Protein AF-A0A5S3R3I6-F1 (afdb_monomer_lite)

Secondary structure (DSSP, 8-state):
--HHHH--SHHHHHHHHHHHT--HHHHHHHHTTSSPPPHHHHHHHHHHTTTSS-HHHHHHHHHHHHHHHTEEEE--SSS-TTSPPSEEEETTS-HHHHHHHHHHHHHHTT----------

Foldseek 3Di:
DQPLVVDPDLVVLVVLCVQLVHDSVVSVCQSQLVDQDDQVSQVSVCVVSVNPRHSVNSVVSVVVVVQVVQKDFAADPPDDPPDDGLDMDGVPDDPVNVVVRVCSVCVVVVNPDDPPPPPD

Sequence (120 aa):
MKLLNWIVDEKHYEMLSIKLGKSVHTVRSYAYGHRRVPENVGLEITNITSGAVTQVDLDDAYIEFQNRSTQFSLCYKRGLRLFQPVCSVSTSASVSEKKAFIECIAQELGVAEGCNHPTG

pLDDT: mean 85.02, std 16.16, range [35.5, 97.69]

Structure (mmCIF, N/CA/C/O backbone):
data_AF-A0A5S3R3I6-F1
#
_entry.id   AF-A0A5S3R3I6-F1
#
loop_
_atom_site.group_PDB
_atom_site.id
_atom_site.type_symbol
_atom_site.label_atom_id
_atom_site.label_alt_id
_atom_site.label_comp_id
_atom_site.label_asym_id
_atom_site.label_entity_id
_atom_site.label_seq_id
_atom_site.pdbx_PDB_ins_code
_atom_site.Cartn_x
_atom_site.Cartn_y
_atom_site.Cartn_z
_atom_site.occupancy
_atom_site.B_iso_or_equiv
_atom_site.auth_seq_id
_atom_site.auth_comp_id
_atom_site.auth_asym_id
_atom_site.auth_atom_id
_atom_site.pdbx_PDB_model_num
ATOM 1 N N . MET A 1 1 ? -11.767 6.923 2.622 1.00 87.69 1 MET A N 1
ATOM 2 C CA . MET A 1 1 ? -10.522 7.738 2.605 1.00 87.69 1 MET A CA 1
ATOM 3 C C . MET A 1 1 ? -9.343 6.841 2.985 1.00 87.69 1 MET A C 1
ATOM 5 O O . MET A 1 1 ? -9.503 5.994 3.849 1.00 87.69 1 MET A O 1
ATOM 9 N N . LYS A 1 2 ? -8.145 7.013 2.398 1.00 92.00 2 LYS A N 1
ATOM 10 C CA . LYS A 1 2 ? -6.968 6.194 2.769 1.00 92.00 2 LYS A CA 1
ATOM 11 C C . LYS A 1 2 ? -6.483 6.500 4.189 1.00 92.00 2 LYS A C 1
ATOM 13 O O . LYS A 1 2 ? -6.344 7.673 4.532 1.00 92.00 2 LYS A O 1
ATOM 18 N N . LEU A 1 3 ? -6.104 5.469 4.953 1.00 93.75 3 LEU A N 1
ATOM 19 C CA . LEU A 1 3 ? -5.524 5.628 6.297 1.00 93.75 3 LEU A CA 1
ATOM 20 C C . LEU A 1 3 ? -4.307 6.563 6.302 1.00 93.75 3 LEU A C 1
ATOM 22 O O . LEU A 1 3 ? -4.190 7.414 7.176 1.00 93.75 3 LEU A O 1
ATOM 26 N N . LEU A 1 4 ? -3.447 6.463 5.284 1.00 92.81 4 LEU A N 1
ATOM 27 C CA . LEU A 1 4 ? -2.290 7.346 5.126 1.00 92.81 4 LEU A CA 1
ATOM 28 C C . LEU A 1 4 ? -2.665 8.835 5.061 1.00 92.81 4 LEU A C 1
ATOM 30 O O . LEU A 1 4 ? -1.900 9.661 5.535 1.00 92.81 4 LEU A O 1
ATOM 34 N N . ASN A 1 5 ? -3.829 9.177 4.499 1.00 93.19 5 ASN A N 1
ATOM 35 C CA . ASN A 1 5 ? -4.281 10.567 4.390 1.00 93.19 5 ASN A CA 1
ATOM 36 C C . ASN A 1 5 ? -4.890 11.083 5.698 1.00 93.19 5 ASN A C 1
ATOM 38 O O . ASN A 1 5 ? -4.921 12.288 5.924 1.00 93.19 5 ASN A O 1
ATOM 42 N N . TRP A 1 6 ? -5.410 10.182 6.531 1.00 95.44 6 TRP A N 1
ATOM 43 C CA . TRP A 1 6 ? -5.911 10.519 7.861 1.00 95.44 6 TRP A CA 1
ATOM 44 C C . TRP A 1 6 ? -4.761 10.744 8.854 1.00 95.44 6 TRP A C 1
ATOM 46 O O . TRP A 1 6 ? -4.870 11.551 9.772 1.00 95.44 6 TRP A O 1
ATOM 56 N N . ILE A 1 7 ? -3.635 10.056 8.652 1.00 91.50 7 ILE A N 1
ATOM 57 C CA . ILE A 1 7 ? -2.434 10.202 9.473 1.00 91.50 7 ILE A CA 1
ATOM 58 C C . ILE A 1 7 ? -1.671 11.471 9.074 1.00 91.50 7 ILE A C 1
ATOM 60 O O . ILE A 1 7 ? -1.067 11.539 8.008 1.00 91.50 7 ILE A O 1
ATOM 64 N N . VAL A 1 8 ? -1.674 12.470 9.959 1.00 89.56 8 VAL A N 1
ATOM 65 C CA . VAL A 1 8 ? -1.066 13.788 9.694 1.00 89.56 8 VAL A CA 1
ATOM 66 C C . VAL A 1 8 ? 0.403 13.856 10.128 1.00 89.56 8 VAL A C 1
ATOM 68 O O . VAL A 1 8 ? 1.199 14.572 9.524 1.00 89.56 8 VAL A O 1
ATOM 71 N N . ASP A 1 9 ? 0.779 13.114 11.170 1.00 88.44 9 ASP A N 1
ATOM 72 C CA . ASP A 1 9 ? 2.118 13.144 11.758 1.00 88.44 9 ASP A CA 1
ATOM 73 C C . ASP A 1 9 ? 2.506 11.804 12.408 1.00 88.44 9 ASP A C 1
ATOM 75 O O . ASP A 1 9 ? 1.729 10.847 12.450 1.00 88.44 9 ASP A O 1
ATOM 79 N N . GLU A 1 10 ? 3.729 11.738 12.938 1.00 84.44 10 GLU A N 1
ATOM 80 C CA . GLU A 1 10 ? 4.246 10.527 13.580 1.00 84.44 10 GLU A CA 1
ATOM 81 C C . GLU A 1 10 ? 3.479 10.141 14.855 1.00 84.44 10 GLU A C 1
ATOM 83 O O . GLU A 1 10 ? 3.330 8.957 15.161 1.00 84.44 10 GLU A O 1
ATOM 88 N N . LYS A 1 11 ? 2.908 11.121 15.563 1.00 91.56 11 LYS A N 1
ATOM 89 C CA . LYS A 1 11 ? 2.163 10.882 16.806 1.00 91.56 11 LYS A CA 1
ATOM 90 C C . LYS A 1 11 ? 0.887 10.081 16.558 1.00 91.56 11 LYS A C 1
ATOM 92 O O . LYS A 1 11 ? 0.488 9.288 17.410 1.00 91.56 11 LYS A O 1
ATOM 97 N N . HIS A 1 12 ? 0.265 10.225 15.388 1.00 91.88 12 HIS A N 1
ATOM 98 C CA . HIS A 1 12 ? -0.872 9.385 15.002 1.00 91.88 12 HIS A CA 1
ATOM 99 C C . HIS A 1 12 ? -0.481 7.910 14.849 1.00 91.88 12 HIS A C 1
ATOM 101 O O . HIS A 1 12 ? -1.255 7.039 15.250 1.00 91.88 12 HIS A O 1
ATOM 107 N N . TYR A 1 13 ? 0.712 7.612 14.319 1.00 91.50 13 TYR A N 1
ATOM 108 C CA . TYR A 1 13 ? 1.195 6.230 14.231 1.00 91.50 13 TYR A CA 1
ATOM 109 C C . TYR A 1 13 ? 1.430 5.628 15.616 1.00 91.50 13 TYR A C 1
ATOM 111 O O . TYR A 1 13 ? 1.031 4.488 15.859 1.00 91.50 13 TYR A O 1
ATOM 119 N N . GLU A 1 14 ? 2.033 6.387 16.531 1.00 94.69 14 GLU A N 1
ATOM 120 C CA . GLU A 1 14 ? 2.238 5.961 17.919 1.00 94.69 14 GLU A CA 1
ATOM 121 C C . GLU A 1 14 ? 0.902 5.717 18.632 1.00 94.69 14 GLU A C 1
ATOM 123 O O . GLU A 1 14 ? 0.697 4.646 19.207 1.00 94.69 14 GLU A O 1
ATOM 128 N N . MET A 1 15 ? -0.048 6.649 18.517 1.00 96.06 15 MET A N 1
ATOM 129 C CA . MET A 1 15 ? -1.389 6.525 19.096 1.00 96.06 15 MET A CA 1
ATOM 130 C C . MET A 1 15 ? -2.119 5.279 18.579 1.00 96.06 15 MET A C 1
ATOM 132 O O . MET A 1 15 ? -2.610 4.479 19.381 1.00 96.06 15 MET A O 1
ATOM 136 N N . LEU A 1 16 ? -2.137 5.067 17.259 1.00 95.81 16 LEU A N 1
ATOM 137 C CA . LEU A 1 16 ? -2.736 3.876 16.654 1.00 95.81 16 LEU A CA 1
ATOM 138 C C . LEU A 1 16 ? -2.023 2.600 17.109 1.00 95.81 16 LEU A C 1
ATOM 140 O O . LEU A 1 16 ? -2.679 1.600 17.379 1.00 95.81 16 LEU A O 1
ATOM 144 N N . SER A 1 17 ? -0.694 2.619 17.236 1.00 95.81 17 SER A N 1
ATOM 145 C CA . SER A 1 17 ? 0.073 1.451 17.685 1.00 95.81 17 SER A CA 1
ATOM 146 C C . SER A 1 17 ? -0.350 0.997 19.085 1.00 95.81 17 SER A C 1
ATOM 148 O O . SER A 1 17 ? -0.617 -0.189 19.298 1.00 95.81 17 SER A O 1
ATOM 150 N N . ILE A 1 18 ? -0.530 1.956 20.000 1.00 96.56 18 ILE A N 1
ATOM 151 C CA . ILE A 1 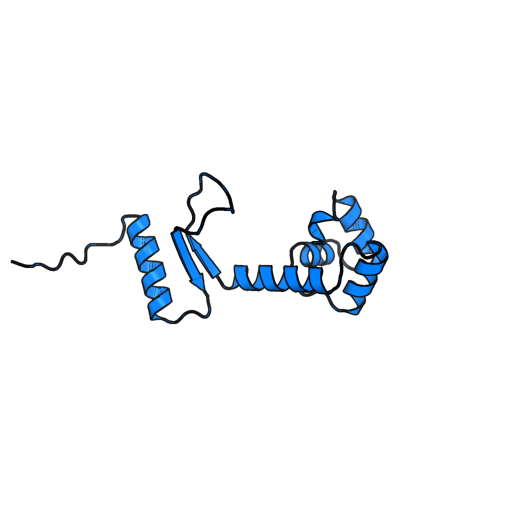18 ? -0.976 1.718 21.374 1.00 96.56 18 ILE A CA 1
ATOM 152 C C . ILE A 1 18 ? -2.420 1.215 21.374 1.00 96.56 18 ILE A C 1
ATOM 154 O O . ILE A 1 18 ? -2.708 0.184 21.978 1.00 96.56 18 ILE A O 1
ATOM 158 N N . LYS A 1 19 ? -3.323 1.906 20.668 1.00 95.81 19 LYS A N 1
ATOM 159 C CA . LYS A 1 19 ? -4.754 1.562 20.630 1.00 95.81 19 LYS A CA 1
ATOM 160 C C . LYS A 1 19 ? -5.022 0.189 20.014 1.00 95.81 19 LYS A C 1
ATOM 162 O O . LYS A 1 19 ? -5.898 -0.521 20.487 1.00 95.81 19 LYS A O 1
ATOM 167 N N . LEU A 1 20 ? -4.256 -0.195 18.995 1.00 95.69 20 LEU A N 1
ATOM 168 C CA . LEU A 1 20 ? -4.427 -1.463 18.282 1.00 95.69 20 LEU A CA 1
ATOM 169 C C . LEU A 1 20 ? -3.611 -2.617 18.891 1.00 95.69 20 LEU A C 1
ATOM 171 O O . LEU A 1 20 ? -3.720 -3.754 18.423 1.00 95.69 20 LEU A O 1
ATOM 175 N N . GLY A 1 21 ? -2.744 -2.342 19.875 1.00 95.75 21 GLY A N 1
ATOM 176 C CA . GLY A 1 21 ? -1.812 -3.331 20.423 1.00 95.75 21 GLY A CA 1
ATOM 177 C C . GLY A 1 21 ? -0.857 -3.892 19.361 1.00 95.75 21 GLY A C 1
ATOM 178 O O . GLY A 1 21 ? -0.593 -5.097 19.322 1.00 95.75 21 GLY A O 1
ATOM 179 N N . LYS A 1 22 ? -0.388 -3.042 18.440 1.00 95.06 22 LYS A N 1
ATOM 180 C CA . LYS A 1 22 ? 0.522 -3.404 17.338 1.00 95.06 22 LYS A CA 1
ATOM 181 C C . LYS A 1 22 ? 1.785 -2.559 17.397 1.00 95.06 22 LYS A C 1
ATOM 183 O O . LYS A 1 22 ? 1.794 -1.479 17.966 1.00 95.06 22 LYS A O 1
ATOM 188 N N . SER A 1 23 ? 2.858 -3.020 16.756 1.00 95.31 23 SER A N 1
ATOM 189 C CA . SER A 1 23 ? 4.044 -2.178 16.585 1.00 95.31 23 SER A CA 1
ATOM 190 C C . SER A 1 23 ? 3.762 -1.019 15.624 1.00 95.31 23 SER A C 1
ATOM 192 O O . SER A 1 23 ? 3.016 -1.179 14.654 1.00 95.31 23 SER A O 1
ATOM 194 N N . VAL A 1 24 ? 4.427 0.120 15.830 1.00 91.88 24 VAL A N 1
ATOM 195 C CA . VAL A 1 24 ? 4.383 1.287 14.922 1.00 91.88 24 VAL A CA 1
ATOM 196 C C . VAL A 1 24 ? 4.677 0.879 13.472 1.00 91.88 24 VAL A C 1
ATOM 198 O O . VAL A 1 24 ? 4.003 1.314 12.541 1.00 91.88 24 VAL A O 1
ATOM 201 N N . HIS A 1 25 ? 5.629 -0.038 13.269 1.00 92.75 25 HIS A N 1
ATOM 202 C CA . HIS A 1 25 ? 5.952 -0.578 11.946 1.00 92.75 25 HIS A CA 1
ATOM 203 C C . HIS A 1 25 ? 4.779 -1.331 11.296 1.00 92.75 25 HIS A C 1
ATOM 205 O O . HIS A 1 25 ? 4.548 -1.208 10.091 1.00 92.75 25 HIS A O 1
ATOM 211 N N . THR A 1 26 ? 4.011 -2.086 12.085 1.00 93.50 26 THR A N 1
ATOM 212 C CA . THR A 1 26 ? 2.819 -2.787 11.589 1.00 93.50 26 THR A CA 1
ATOM 213 C C . THR A 1 26 ? 1.744 -1.788 11.168 1.00 93.50 26 THR A C 1
ATOM 215 O O . THR A 1 26 ? 1.183 -1.929 10.086 1.00 93.50 26 THR A O 1
ATOM 218 N N . VAL A 1 27 ? 1.506 -0.744 11.968 1.00 94.56 27 VAL A N 1
ATOM 219 C CA . VAL A 1 27 ? 0.532 0.311 11.634 1.00 94.56 27 VAL A CA 1
ATOM 220 C C . VAL A 1 27 ? 0.945 1.066 10.372 1.00 94.56 27 VAL A C 1
ATOM 222 O O . VAL A 1 27 ? 0.120 1.267 9.484 1.00 94.56 27 VAL A O 1
ATOM 225 N N . ARG A 1 28 ? 2.230 1.414 10.231 1.00 93.38 28 ARG A N 1
ATOM 226 C CA . ARG A 1 28 ? 2.766 1.977 8.980 1.00 93.38 28 ARG A CA 1
ATOM 227 C C . ARG A 1 28 ? 2.523 1.041 7.800 1.00 93.38 28 ARG A C 1
ATOM 229 O O . ARG A 1 28 ? 2.045 1.482 6.763 1.00 93.38 28 ARG A O 1
ATOM 236 N N . SER A 1 29 ? 2.788 -0.253 7.963 1.00 92.12 29 SER A N 1
ATOM 237 C CA . SER A 1 29 ? 2.547 -1.238 6.902 1.00 92.12 29 SER A CA 1
ATOM 238 C C . SER A 1 29 ? 1.076 -1.300 6.480 1.00 92.12 29 SER A C 1
ATOM 240 O O . SER A 1 29 ? 0.805 -1.474 5.297 1.00 92.12 29 SER A O 1
ATOM 242 N N . TYR A 1 30 ? 0.134 -1.115 7.408 1.00 94.75 30 TYR A N 1
ATOM 243 C CA . TYR A 1 30 ? -1.288 -0.984 7.081 1.00 94.75 30 TYR A CA 1
ATOM 244 C C . TYR A 1 30 ? -1.591 0.318 6.336 1.00 94.75 30 TYR A C 1
ATOM 246 O O . TYR A 1 30 ? -2.246 0.285 5.301 1.00 94.75 30 TYR A O 1
ATOM 254 N N . ALA A 1 31 ? -1.071 1.455 6.808 1.00 93.00 31 ALA A N 1
ATOM 255 C CA . ALA A 1 31 ? -1.311 2.755 6.180 1.00 93.00 31 ALA A CA 1
ATOM 256 C C . A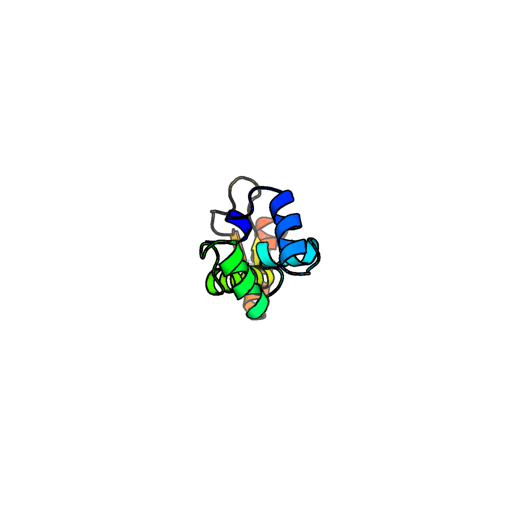LA A 1 31 ? -0.810 2.816 4.728 1.00 93.00 31 ALA A C 1
ATOM 258 O O . ALA A 1 31 ? -1.490 3.367 3.864 1.00 93.00 31 ALA A O 1
ATOM 259 N N . TYR A 1 32 ? 0.350 2.216 4.454 1.00 90.38 32 TYR A N 1
ATOM 260 C CA . TYR A 1 32 ? 0.923 2.131 3.109 1.00 90.38 32 TYR A CA 1
ATOM 261 C C . TYR A 1 32 ? 0.391 0.952 2.274 1.00 90.38 32 TYR A C 1
ATOM 263 O O . TYR A 1 32 ? 0.794 0.805 1.122 1.00 90.38 32 TYR A O 1
ATOM 271 N N . GLY A 1 33 ? -0.483 0.103 2.826 1.00 89.38 33 GLY A N 1
ATOM 272 C CA . GLY A 1 33 ? -1.016 -1.066 2.119 1.00 89.38 33 GLY A CA 1
ATOM 273 C C . GLY A 1 33 ? -0.002 -2.195 1.903 1.00 89.38 33 GLY A C 1
ATOM 274 O O . GLY A 1 33 ? -0.257 -3.116 1.141 1.00 89.38 33 GLY A O 1
ATOM 275 N N . HIS A 1 34 ? 1.150 -2.185 2.580 1.00 90.25 34 HIS A N 1
ATOM 276 C CA . HIS A 1 34 ? 2.152 -3.256 2.472 1.00 90.25 34 HIS A CA 1
ATOM 277 C C . HIS A 1 34 ? 1.645 -4.591 3.035 1.00 90.25 34 HIS A C 1
ATOM 279 O O . HIS A 1 34 ? 2.119 -5.664 2.659 1.00 90.25 34 HIS A O 1
ATOM 285 N N . ARG A 1 35 ? 0.695 -4.528 3.971 1.00 91.00 35 ARG A N 1
ATOM 286 C CA . ARG A 1 35 ? 0.118 -5.685 4.651 1.00 91.00 35 ARG A CA 1
ATOM 287 C C . ARG A 1 35 ? -1.398 -5.559 4.682 1.00 91.00 35 ARG A C 1
ATOM 289 O O . ARG A 1 35 ? -1.910 -4.495 5.017 1.00 91.00 35 ARG A O 1
ATOM 296 N N . ARG A 1 36 ? -2.097 -6.665 4.418 1.00 94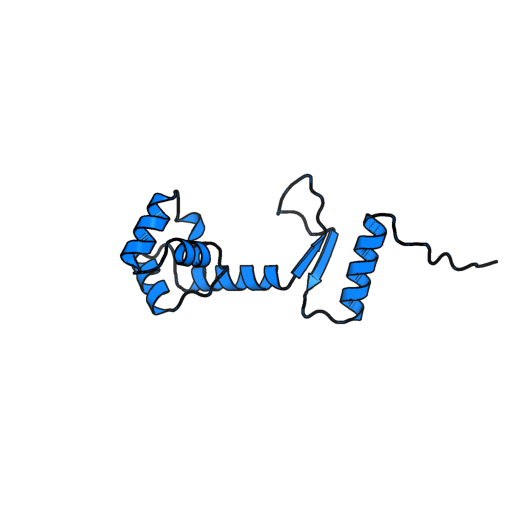.50 36 ARG A N 1
ATOM 297 C CA . ARG A 1 36 ? -3.551 -6.733 4.579 1.00 94.50 36 ARG A CA 1
ATOM 298 C C . ARG A 1 36 ? -3.934 -6.520 6.041 1.00 94.50 36 ARG A C 1
ATOM 300 O O . ARG A 1 36 ? -3.321 -7.117 6.933 1.00 94.50 36 ARG A O 1
ATOM 307 N N . VAL A 1 37 ? -4.944 -5.689 6.276 1.00 96.50 37 VAL A N 1
ATOM 308 C CA . VAL A 1 37 ? -5.454 -5.414 7.620 1.00 96.50 37 VAL A CA 1
ATOM 309 C C . VAL A 1 37 ? -6.488 -6.479 7.997 1.00 96.50 37 VAL A C 1
ATOM 311 O O . VAL A 1 37 ? -7.457 -6.652 7.260 1.00 96.50 37 VAL A O 1
ATOM 314 N N . PRO A 1 38 ? -6.307 -7.208 9.113 1.00 97.06 38 PRO A N 1
ATOM 315 C CA . PRO A 1 38 ? -7.330 -8.123 9.619 1.00 97.06 38 PRO A CA 1
ATOM 316 C C . PRO A 1 38 ? -8.627 -7.381 9.972 1.00 97.06 38 PRO A C 1
ATOM 318 O O . PRO A 1 38 ? -8.554 -6.288 10.530 1.00 97.06 38 PRO A O 1
ATOM 321 N N . GLU A 1 39 ? -9.792 -7.988 9.731 1.00 96.62 39 GLU A N 1
ATOM 322 C CA . GLU A 1 39 ? -11.107 -7.341 9.922 1.00 96.62 39 GLU A CA 1
ATOM 323 C C . GLU A 1 39 ? -11.305 -6.758 11.325 1.00 96.62 39 GLU A C 1
ATOM 325 O O . GLU A 1 39 ? -11.788 -5.639 11.477 1.00 96.62 39 GLU A O 1
ATOM 330 N N . ASN A 1 40 ? -10.871 -7.473 12.366 1.00 96.31 40 ASN A N 1
ATOM 331 C CA . ASN A 1 40 ? -10.967 -6.981 13.740 1.00 96.31 40 ASN A CA 1
ATOM 332 C C . ASN A 1 40 ? -10.132 -5.710 13.962 1.00 96.31 40 ASN A C 1
ATOM 334 O O . ASN A 1 40 ? -10.552 -4.810 14.678 1.00 96.31 40 ASN A O 1
ATOM 338 N N . VAL A 1 41 ? -8.961 -5.611 13.328 1.00 97.25 41 VAL A N 1
ATOM 339 C CA . VAL A 1 41 ? -8.117 -4.410 13.383 1.00 97.25 41 VAL A CA 1
ATOM 340 C C . VAL A 1 41 ? -8.718 -3.292 12.531 1.00 97.25 41 VAL A C 1
ATOM 342 O O . VAL A 1 41 ? -8.671 -2.133 12.933 1.00 97.25 41 VAL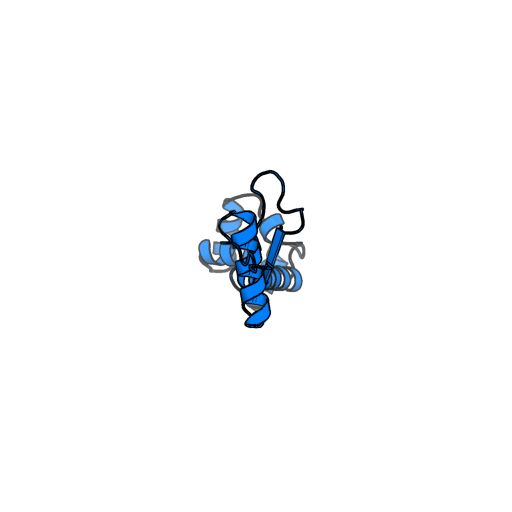 A O 1
ATOM 345 N N . GLY A 1 42 ? -9.299 -3.619 11.376 1.00 97.25 42 GLY A N 1
ATOM 346 C CA . GLY A 1 42 ? -9.976 -2.643 10.525 1.00 97.25 42 GLY A CA 1
ATOM 347 C C . GLY A 1 42 ? -11.213 -2.034 11.184 1.00 97.25 42 GLY A C 1
ATOM 348 O O . GLY A 1 42 ? -11.427 -0.828 11.064 1.00 97.25 42 GLY A O 1
ATOM 349 N N . LEU A 1 43 ? -11.971 -2.819 11.956 1.00 97.56 43 LEU A N 1
ATOM 350 C CA . LEU A 1 43 ? -13.084 -2.321 12.769 1.00 97.56 43 LEU A CA 1
ATOM 351 C C . LEU A 1 43 ? -12.598 -1.322 13.829 1.00 97.56 43 LEU A C 1
ATOM 353 O O . LEU A 1 43 ? -13.155 -0.233 13.948 1.00 97.56 43 LEU A O 1
ATOM 357 N N . GLU A 1 44 ? -11.520 -1.645 14.548 1.00 97.69 44 GLU A N 1
ATOM 358 C CA . GLU A 1 44 ? -10.915 -0.730 15.527 1.00 97.69 44 GLU A CA 1
ATOM 359 C C . GLU A 1 44 ? -10.416 0.565 14.871 1.00 97.69 44 GLU A C 1
ATOM 361 O O . GLU A 1 44 ? -10.665 1.657 15.379 1.00 97.69 44 GLU A O 1
ATOM 366 N N . ILE A 1 45 ? -9.769 0.479 13.704 1.00 97.00 45 ILE A N 1
ATOM 367 C CA . ILE A 1 45 ? -9.358 1.662 12.929 1.00 97.00 45 ILE A CA 1
ATOM 368 C C . ILE A 1 45 ? -10.582 2.485 12.507 1.00 97.00 45 ILE A C 1
ATOM 370 O O . ILE A 1 45 ? -10.567 3.710 12.628 1.00 97.00 45 ILE A O 1
ATOM 374 N N . THR A 1 46 ? -11.658 1.834 12.065 1.00 97.62 46 THR A N 1
ATOM 375 C CA . THR A 1 46 ? -12.912 2.512 11.703 1.00 97.62 46 THR A CA 1
ATOM 376 C C . THR A 1 46 ? -13.475 3.273 12.903 1.00 97.62 46 THR A C 1
ATOM 378 O O . THR A 1 46 ? -13.826 4.444 12.778 1.00 97.62 46 THR A O 1
ATOM 381 N N . ASN A 1 47 ? -13.466 2.665 14.090 1.00 97.44 47 ASN A N 1
ATOM 382 C CA . ASN A 1 47 ? -13.915 3.311 15.322 1.00 97.44 47 ASN A CA 1
ATOM 383 C C . ASN A 1 47 ? -13.019 4.499 15.714 1.00 97.44 47 ASN A C 1
ATOM 385 O O . ASN A 1 47 ? -13.524 5.588 15.984 1.00 97.44 47 ASN A O 1
ATOM 389 N N . ILE A 1 48 ? -11.692 4.329 15.696 1.00 96.19 48 ILE A N 1
ATOM 390 C CA . ILE A 1 48 ? -10.722 5.384 16.051 1.00 96.19 48 ILE A CA 1
ATOM 391 C C . ILE A 1 48 ? -10.835 6.583 15.105 1.00 96.19 48 ILE A C 1
ATOM 393 O O . ILE A 1 48 ? -10.760 7.732 15.536 1.00 96.19 48 ILE A O 1
ATOM 397 N N . THR A 1 49 ? -11.041 6.321 13.817 1.00 95.69 49 THR A N 1
ATOM 398 C CA . THR A 1 49 ? -11.161 7.359 12.787 1.00 95.69 49 THR A CA 1
ATOM 399 C C . THR A 1 49 ? -12.584 7.903 12.646 1.00 95.69 49 THR A C 1
ATOM 401 O O . THR A 1 49 ? -12.839 8.706 11.750 1.00 95.69 49 THR A O 1
ATOM 404 N N . SER A 1 50 ? -13.515 7.500 13.522 1.00 95.75 50 SER A N 1
ATOM 405 C CA . SER A 1 50 ? -14.932 7.899 13.476 1.00 95.75 50 SER A CA 1
ATOM 406 C C . SER A 1 50 ? -15.591 7.633 12.113 1.00 95.75 50 SER A C 1
ATOM 408 O O . SER A 1 50 ? -16.349 8.452 11.600 1.00 95.75 50 SER A O 1
ATOM 410 N N . GLY A 1 51 ? -15.264 6.496 11.497 1.00 96.00 51 GLY A N 1
ATOM 411 C CA . GLY A 1 51 ? -15.787 6.075 10.197 1.00 96.00 51 GLY A CA 1
ATOM 412 C C . GLY A 1 51 ? -15.084 6.686 8.983 1.00 96.00 51 GLY A C 1
ATOM 413 O O . GLY A 1 51 ? -15.435 6.339 7.858 1.00 96.00 51 GLY A O 1
ATOM 414 N N . ALA A 1 52 ? -14.092 7.566 9.167 1.00 96.50 52 ALA A N 1
ATOM 415 C CA . ALA A 1 52 ? -13.386 8.185 8.043 1.00 96.50 52 ALA A CA 1
ATOM 416 C C . ALA A 1 52 ? -12.575 7.168 7.217 1.00 96.50 52 ALA A C 1
ATOM 418 O O . ALA A 1 52 ? -12.458 7.311 5.998 1.00 96.50 52 ALA A O 1
ATOM 419 N N . VAL A 1 53 ? -12.023 6.145 7.874 1.00 97.12 53 VAL A N 1
ATOM 420 C CA . VAL A 1 53 ? -11.295 5.044 7.237 1.00 97.12 53 VAL A CA 1
ATOM 421 C C . VAL A 1 53 ? -12.070 3.758 7.476 1.00 97.12 53 VAL A C 1
ATOM 423 O O . VAL A 1 53 ? -12.264 3.363 8.620 1.00 97.12 53 VAL A O 1
ATOM 426 N N . THR A 1 54 ? -12.495 3.098 6.403 1.00 97.69 54 THR A N 1
ATOM 427 C CA . THR A 1 54 ? -13.268 1.849 6.463 1.00 97.69 54 THR A CA 1
ATOM 428 C C . THR A 1 54 ? -12.410 0.628 6.128 1.00 97.69 54 THR A C 1
ATOM 430 O O . THR A 1 54 ? -11.314 0.759 5.585 1.00 97.69 54 THR A O 1
ATOM 433 N N . GLN A 1 55 ? -12.919 -0.582 6.388 1.00 97.25 55 GLN A N 1
ATOM 434 C CA . GLN A 1 55 ? -12.270 -1.823 5.936 1.00 97.25 55 GLN A CA 1
ATOM 435 C C . GLN A 1 55 ? -12.048 -1.834 4.414 1.00 97.25 55 GLN A C 1
ATOM 437 O O . GLN A 1 55 ? -10.982 -2.240 3.962 1.00 97.25 55 GLN A O 1
ATOM 442 N N . VAL A 1 56 ? -13.013 -1.322 3.640 1.00 96.88 56 VAL A N 1
ATOM 443 C CA . VAL A 1 56 ? -12.906 -1.216 2.176 1.00 96.88 56 VAL A CA 1
ATOM 444 C C . VAL A 1 56 ? -11.715 -0.344 1.784 1.00 96.88 56 VAL A C 1
ATOM 446 O O . VAL A 1 56 ? -10.902 -0.761 0.971 1.00 96.88 56 VAL A O 1
ATOM 449 N N . ASP A 1 57 ? -11.529 0.809 2.435 1.00 96.69 57 ASP A N 1
ATOM 450 C CA . ASP A 1 57 ? -10.382 1.688 2.163 1.00 96.69 57 ASP A CA 1
ATOM 451 C C . ASP A 1 57 ? -9.026 1.017 2.455 1.00 96.69 57 ASP A C 1
ATOM 453 O O . ASP A 1 57 ? -8.024 1.292 1.787 1.00 96.69 57 ASP A O 1
ATOM 457 N N . LEU A 1 58 ? -8.976 0.169 3.488 1.00 97.00 58 LEU A N 1
ATOM 458 C CA . LEU A 1 58 ? -7.770 -0.556 3.894 1.00 97.00 58 LEU A CA 1
ATOM 459 C C . LEU A 1 58 ? -7.451 -1.703 2.928 1.00 97.00 58 LEU A C 1
ATOM 461 O O . LEU A 1 58 ? -6.285 -1.899 2.574 1.00 97.00 58 LEU A O 1
ATOM 465 N N . ASP A 1 59 ? -8.472 -2.439 2.489 1.00 95.94 59 ASP A N 1
ATOM 466 C CA . ASP A 1 59 ? -8.330 -3.489 1.481 1.00 95.94 59 ASP A CA 1
ATOM 467 C C . ASP A 1 59 ? -7.960 -2.894 0.113 1.00 95.94 59 ASP A C 1
ATOM 469 O O . ASP A 1 59 ? -7.049 -3.408 -0.536 1.00 95.94 59 ASP A O 1
ATOM 473 N N . ASP A 1 60 ? -8.553 -1.763 -0.279 1.00 94.56 60 ASP A N 1
ATOM 474 C CA . ASP A 1 60 ? -8.206 -1.040 -1.507 1.00 94.56 60 ASP A CA 1
ATOM 475 C C . ASP A 1 60 ? -6.735 -0.605 -1.508 1.00 94.56 60 ASP A C 1
ATOM 477 O O . ASP A 1 60 ? -6.029 -0.789 -2.501 1.00 94.56 60 ASP A O 1
ATOM 481 N N . ALA A 1 61 ? -6.232 -0.084 -0.382 1.00 91.12 61 ALA A N 1
ATOM 482 C CA . ALA A 1 61 ? -4.820 0.273 -0.245 1.00 91.12 61 ALA A CA 1
ATOM 483 C C . ALA A 1 61 ? -3.896 -0.950 -0.388 1.00 91.12 61 ALA A C 1
ATOM 485 O O . ALA A 1 61 ? -2.836 -0.855 -1.015 1.00 91.12 61 ALA A O 1
ATOM 486 N N . TYR A 1 62 ? -4.295 -2.101 0.163 1.00 92.81 62 TYR A N 1
ATOM 487 C CA . TYR A 1 62 ? -3.551 -3.352 0.020 1.00 92.81 62 TYR A CA 1
ATOM 488 C C . TYR A 1 62 ? -3.570 -3.873 -1.422 1.00 92.81 62 TYR A C 1
ATOM 490 O O . TYR A 1 62 ? -2.519 -4.234 -1.953 1.00 92.81 62 TYR A O 1
ATOM 498 N N . ILE A 1 63 ? -4.729 -3.865 -2.084 1.00 90.44 63 ILE A N 1
ATOM 499 C CA . ILE A 1 63 ? -4.880 -4.276 -3.487 1.00 90.44 63 ILE A CA 1
ATOM 500 C C . ILE A 1 63 ? -4.060 -3.363 -4.400 1.00 90.44 63 ILE A C 1
ATOM 502 O O . ILE A 1 63 ? -3.325 -3.848 -5.257 1.00 90.44 63 ILE A O 1
ATOM 506 N N . GLU A 1 64 ? -4.116 -2.047 -4.197 1.00 86.44 64 GLU A N 1
ATOM 507 C CA . GLU A 1 64 ? -3.320 -1.088 -4.964 1.00 86.44 64 GLU A CA 1
ATOM 508 C C . GLU A 1 64 ? -1.818 -1.342 -4.797 1.00 86.44 64 GLU A C 1
ATOM 510 O O . GLU A 1 64 ? -1.071 -1.307 -5.778 1.00 86.44 64 GLU A O 1
ATOM 515 N N . PHE A 1 65 ? -1.362 -1.645 -3.579 1.00 84.94 65 PHE A N 1
ATOM 516 C CA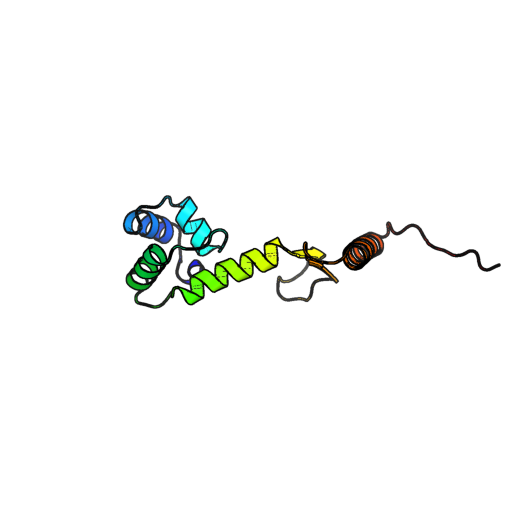 . PHE A 1 65 ? 0.026 -2.030 -3.347 1.00 84.94 65 PHE A CA 1
ATOM 517 C C . PHE A 1 65 ? 0.379 -3.355 -4.033 1.00 84.94 65 PHE A C 1
ATOM 519 O O . PHE A 1 65 ? 1.417 -3.431 -4.687 1.00 84.94 65 PHE A O 1
ATOM 526 N N . GLN A 1 66 ? -0.476 -4.379 -3.945 1.00 80.25 66 GLN A N 1
ATOM 527 C CA . GLN A 1 66 ? -0.258 -5.666 -4.613 1.00 80.25 66 GLN A CA 1
ATOM 528 C C . GLN A 1 66 ? -0.166 -5.502 -6.134 1.00 80.25 66 GLN A C 1
ATOM 530 O O . GLN A 1 66 ? 0.777 -5.999 -6.755 1.00 80.25 66 GLN A O 1
ATOM 535 N N . ASN A 1 67 ? -1.066 -4.716 -6.723 1.00 74.81 67 ASN A N 1
ATOM 536 C CA . ASN A 1 67 ? -1.069 -4.405 -8.151 1.00 74.81 67 ASN A CA 1
ATOM 537 C C . ASN A 1 67 ? 0.198 -3.649 -8.579 1.00 74.81 67 ASN A C 1
ATOM 539 O O . ASN A 1 67 ? 0.741 -3.912 -9.645 1.00 74.81 67 ASN A O 1
ATOM 543 N N . ARG A 1 68 ? 0.736 -2.770 -7.722 1.00 69.19 68 ARG A N 1
ATOM 544 C CA . ARG A 1 68 ? 2.035 -2.113 -7.961 1.00 69.19 68 ARG A CA 1
ATOM 545 C C . ARG A 1 68 ? 3.220 -3.063 -7.783 1.00 69.19 68 ARG A C 1
ATOM 547 O O . ARG A 1 68 ? 4.171 -2.995 -8.546 1.00 69.19 68 ARG A O 1
ATOM 554 N N . SER A 1 69 ? 3.185 -3.948 -6.786 1.00 61.50 69 SER A N 1
ATOM 555 C CA . SER A 1 69 ? 4.266 -4.911 -6.511 1.00 61.50 69 SER A CA 1
ATOM 556 C C . SER A 1 69 ? 4.352 -6.039 -7.543 1.00 61.50 69 SER A C 1
ATOM 558 O O . SER A 1 69 ? 5.387 -6.686 -7.679 1.00 61.50 69 SER A O 1
ATOM 560 N N . THR A 1 70 ? 3.274 -6.250 -8.297 1.00 70.75 70 THR A N 1
ATOM 561 C CA . THR A 1 70 ? 3.204 -7.190 -9.415 1.00 70.75 70 THR A CA 1
ATOM 562 C C . THR A 1 70 ? 3.444 -6.500 -10.750 1.00 70.75 70 THR A C 1
ATOM 564 O O . THR A 1 70 ? 3.140 -7.088 -11.779 1.00 70.75 70 THR A O 1
ATOM 567 N N . GLN A 1 71 ? 3.987 -5.281 -10.772 1.00 78.25 71 GLN A N 1
ATOM 568 C CA . GLN A 1 71 ? 4.236 -4.544 -12.004 1.00 78.25 71 GLN A CA 1
ATOM 569 C C . GLN A 1 71 ? 5.605 -3.862 -11.969 1.00 78.25 71 GLN A C 1
ATOM 571 O O . GLN A 1 71 ? 5.960 -3.162 -11.025 1.00 78.25 71 GLN A O 1
ATOM 576 N N . PHE A 1 72 ? 6.374 -4.037 -13.037 1.00 85.06 72 PHE A N 1
ATOM 577 C CA . PHE A 1 72 ? 7.559 -3.235 -13.317 1.00 85.06 72 PHE A CA 1
ATOM 578 C C . PHE A 1 72 ? 7.184 -2.137 -14.305 1.00 85.06 72 PHE A C 1
ATOM 580 O O . PHE A 1 72 ? 6.325 -2.333 -15.162 1.00 85.06 72 PHE A O 1
ATOM 587 N N . SER A 1 73 ? 7.780 -0.956 -14.176 1.00 84.44 73 SER A N 1
ATOM 588 C CA . SER A 1 73 ? 7.489 0.183 -15.051 1.00 84.44 73 SER A CA 1
ATOM 589 C C . SER A 1 73 ? 8.734 1.027 -15.272 1.00 84.44 73 SER A C 1
ATOM 591 O O . SER A 1 73 ? 9.482 1.282 -14.328 1.00 84.44 73 SER A O 1
ATOM 593 N N . LEU A 1 74 ? 8.933 1.469 -16.512 1.00 85.69 74 LEU A N 1
ATOM 594 C CA . LEU A 1 74 ? 9.939 2.460 -16.882 1.00 85.69 74 LEU A CA 1
ATOM 595 C C . LEU A 1 74 ? 9.274 3.840 -16.953 1.00 85.69 74 LEU A C 1
ATOM 597 O O . LEU A 1 74 ? 8.305 4.030 -17.687 1.00 85.69 74 LEU A O 1
ATOM 601 N N . CYS A 1 75 ? 9.801 4.808 -16.202 1.00 80.88 75 CYS A N 1
ATOM 602 C CA . CYS A 1 75 ? 9.278 6.175 -16.155 1.00 80.88 75 CYS A CA 1
ATOM 603 C C . CYS A 1 75 ? 10.421 7.198 -16.216 1.00 80.88 75 CYS A C 1
ATOM 605 O O . CYS A 1 75 ? 11.474 6.994 -15.607 1.00 80.88 75 CYS A O 1
ATOM 607 N N . TYR A 1 76 ? 10.200 8.342 -16.867 1.00 77.38 76 TYR A N 1
ATOM 608 C CA . TYR A 1 76 ? 11.158 9.448 -16.835 1.00 77.38 76 TYR A CA 1
ATOM 609 C C . TYR A 1 76 ? 11.169 10.146 -15.465 1.00 77.38 76 TYR A C 1
ATOM 611 O O . TYR A 1 76 ? 10.134 10.410 -14.858 1.00 77.38 76 TYR A O 1
ATOM 619 N N . LYS A 1 77 ? 12.367 10.496 -14.977 1.00 65.56 77 LYS A N 1
ATOM 620 C CA . LYS A 1 77 ? 12.580 11.110 -13.649 1.00 65.56 77 LYS A CA 1
ATOM 621 C C . LYS A 1 77 ? 12.010 12.535 -13.526 1.00 65.56 77 LYS A C 1
ATOM 623 O O . LYS A 1 77 ? 11.779 13.007 -12.413 1.00 65.56 77 LYS A O 1
ATOM 628 N N . ARG A 1 78 ? 11.804 13.247 -14.640 1.00 52.81 78 ARG A N 1
ATOM 629 C CA . ARG A 1 78 ? 11.317 14.635 -14.643 1.00 52.81 78 ARG A CA 1
ATOM 630 C C . ARG A 1 78 ? 9.796 14.682 -14.791 1.00 52.81 78 ARG A C 1
ATOM 632 O O . ARG A 1 78 ? 9.287 14.780 -15.896 1.00 52.81 78 ARG A O 1
ATOM 639 N N . GLY A 1 79 ? 9.109 14.695 -13.650 1.00 41.31 79 GLY A N 1
ATOM 640 C CA . GLY A 1 79 ? 7.718 15.133 -13.561 1.00 41.31 79 GLY A CA 1
ATOM 641 C C . GLY A 1 79 ? 6.700 14.005 -13.425 1.00 41.31 79 GLY A C 1
ATOM 642 O O . GLY A 1 79 ? 6.241 13.450 -14.409 1.00 41.31 79 GLY A O 1
ATOM 643 N N . LEU A 1 80 ? 6.265 13.816 -12.177 1.00 41.34 80 LEU A N 1
ATOM 644 C CA . LEU A 1 80 ? 4.944 13.334 -11.774 1.00 41.34 80 LEU A CA 1
ATOM 645 C C . LEU A 1 80 ? 4.677 11.828 -11.929 1.00 41.34 80 LEU A C 1
ATOM 647 O O . LEU A 1 80 ? 4.587 11.275 -13.017 1.00 41.34 80 LEU A O 1
ATOM 651 N N . ARG A 1 81 ? 4.333 11.211 -10.791 1.00 47.50 81 ARG A N 1
ATOM 652 C CA . ARG A 1 81 ? 3.574 9.950 -10.650 1.00 47.50 81 ARG A CA 1
ATOM 653 C C . ARG A 1 81 ? 2.192 9.968 -11.364 1.00 47.50 81 ARG A C 1
ATOM 655 O O . ARG A 1 81 ? 1.331 9.174 -11.010 1.00 47.50 81 ARG A O 1
ATOM 662 N N . LEU A 1 82 ? 1.956 10.905 -12.289 1.00 46.62 82 LEU A N 1
ATOM 663 C CA . LEU A 1 82 ? 0.682 11.187 -12.960 1.00 46.62 82 LEU A CA 1
ATOM 664 C C . LEU A 1 82 ? 0.708 10.916 -14.475 1.00 46.62 82 LEU A C 1
ATOM 666 O O . LEU A 1 82 ? -0.355 10.948 -15.086 1.00 46.62 82 LEU A O 1
ATOM 670 N N . PHE A 1 83 ? 1.866 10.654 -15.092 1.00 56.75 83 PHE A N 1
ATOM 671 C CA . PHE A 1 83 ? 1.933 10.291 -16.514 1.00 56.75 83 PHE A CA 1
ATOM 672 C C . PHE A 1 83 ? 1.991 8.775 -16.709 1.00 56.75 83 PHE A C 1
ATOM 674 O O . PHE A 1 83 ? 2.501 8.051 -15.849 1.00 56.75 83 PHE A O 1
ATOM 681 N N . GLN A 1 84 ? 1.451 8.300 -17.839 1.00 62.44 84 GLN A N 1
ATOM 682 C CA . GLN A 1 84 ? 1.548 6.892 -18.216 1.00 62.44 84 GLN A CA 1
ATOM 683 C C . GLN A 1 84 ? 3.030 6.474 -18.289 1.00 62.44 84 GLN A C 1
ATOM 685 O O . GLN A 1 84 ? 3.840 7.226 -18.838 1.00 62.44 84 GLN A O 1
ATOM 690 N N . PRO A 1 85 ? 3.399 5.306 -17.726 1.00 77.31 85 PRO A N 1
ATOM 691 C CA . PRO A 1 85 ? 4.733 4.740 -17.895 1.00 77.31 85 PRO A CA 1
ATOM 692 C C . PRO A 1 85 ? 5.102 4.622 -19.375 1.00 77.31 85 PRO A C 1
ATOM 694 O O . PRO A 1 85 ? 4.232 4.334 -20.195 1.00 77.31 85 PRO A O 1
ATOM 697 N N . VAL A 1 86 ? 6.389 4.772 -19.698 1.00 84.25 86 VAL A N 1
ATOM 698 C CA . VAL A 1 86 ? 6.914 4.540 -21.058 1.00 84.25 86 VAL A CA 1
ATOM 699 C C . VAL A 1 86 ? 6.594 3.111 -21.488 1.00 84.25 86 VAL A C 1
ATOM 701 O O . VAL A 1 86 ? 6.056 2.862 -22.560 1.00 84.25 86 VAL A O 1
ATOM 704 N N . CYS A 1 87 ? 6.848 2.172 -20.582 1.00 88.31 87 CYS A N 1
ATOM 705 C CA . CYS A 1 87 ? 6.365 0.810 -20.672 1.00 88.31 87 CYS A CA 1
ATOM 706 C C . CYS A 1 87 ? 6.156 0.249 -19.269 1.00 88.31 87 CYS A C 1
ATOM 708 O O . CYS A 1 87 ? 6.733 0.723 -18.283 1.00 88.31 87 CYS A O 1
ATOM 710 N N . SER A 1 88 ? 5.315 -0.774 -19.169 1.00 87.69 88 SER A N 1
ATOM 711 C CA . SER A 1 88 ? 5.110 -1.514 -17.932 1.00 87.69 88 SER A CA 1
ATOM 712 C C . SER A 1 88 ? 4.819 -2.975 -18.228 1.00 87.69 88 SER A C 1
ATOM 714 O O . SER A 1 88 ? 4.305 -3.298 -19.297 1.00 87.69 88 SER A O 1
ATOM 716 N N . VAL A 1 89 ? 5.139 -3.857 -17.288 1.00 91.44 89 VAL A N 1
ATOM 717 C CA . VAL A 1 89 ? 4.833 -5.281 -17.402 1.00 91.44 89 VAL A CA 1
ATOM 718 C C . VAL A 1 89 ? 4.436 -5.844 -16.057 1.00 91.44 89 VAL A C 1
ATOM 720 O O . VAL A 1 89 ? 5.048 -5.521 -15.039 1.00 91.44 89 VAL A O 1
ATOM 723 N N . SER A 1 90 ? 3.424 -6.708 -16.051 1.00 87.75 90 SER A N 1
ATOM 724 C CA . SER A 1 90 ? 3.067 -7.439 -14.845 1.00 87.75 90 SER A CA 1
ATOM 725 C C . SER A 1 90 ? 3.988 -8.646 -14.617 1.00 87.75 90 SER A C 1
ATOM 727 O O . SER A 1 90 ? 4.462 -9.285 -15.557 1.00 87.75 90 SER A O 1
ATOM 729 N N . THR A 1 91 ? 4.214 -9.025 -13.363 1.00 83.00 91 THR A N 1
ATOM 730 C CA . THR A 1 91 ? 4.904 -10.262 -12.983 1.00 83.00 91 THR A CA 1
ATOM 731 C C . THR A 1 91 ? 4.154 -11.503 -13.467 1.00 83.00 91 THR A C 1
ATOM 733 O O . THR A 1 91 ? 4.800 -12.515 -13.752 1.00 83.00 91 THR A O 1
ATOM 736 N N . SER A 1 92 ? 2.831 -11.425 -13.637 1.00 84.81 92 SER A N 1
ATOM 737 C CA . SER A 1 92 ? 1.995 -12.492 -14.202 1.00 84.81 92 SER A CA 1
ATOM 738 C C . SER A 1 92 ? 1.942 -12.496 -15.734 1.00 84.81 92 SER A C 1
ATOM 740 O O . SER A 1 92 ? 1.372 -13.421 -16.307 1.00 84.81 92 SER A O 1
ATOM 742 N N . ALA A 1 93 ? 2.556 -11.513 -16.402 1.00 86.25 93 ALA A N 1
ATOM 743 C CA . ALA A 1 93 ? 2.558 -11.429 -17.858 1.00 86.25 93 ALA A CA 1
ATOM 744 C C . ALA A 1 93 ? 3.284 -12.626 -18.503 1.00 86.25 93 ALA A C 1
ATOM 746 O O . ALA A 1 93 ? 4.203 -13.228 -17.920 1.00 86.25 93 ALA A O 1
ATOM 747 N N . SER A 1 94 ? 2.875 -12.949 -19.727 1.00 91.31 94 SER A N 1
ATOM 748 C CA . SER A 1 94 ? 3.456 -14.006 -20.550 1.00 91.31 94 SER A CA 1
ATOM 749 C C . SER A 1 94 ? 4.939 -13.757 -20.852 1.00 91.31 94 SER A C 1
ATOM 751 O O . SER A 1 94 ? 5.465 -12.648 -20.721 1.00 91.31 94 SER A O 1
ATOM 753 N N . VAL A 1 95 ? 5.640 -14.805 -21.292 1.00 92.12 95 VAL A N 1
ATOM 754 C CA . VAL A 1 95 ? 7.057 -14.699 -21.682 1.00 92.12 95 VAL A CA 1
ATOM 755 C C . VAL A 1 95 ? 7.246 -13.690 -22.820 1.00 92.12 95 VAL A C 1
ATOM 757 O O . VAL A 1 95 ? 8.209 -12.927 -22.799 1.00 92.12 95 VAL A O 1
ATOM 760 N N . SER A 1 96 ? 6.327 -13.653 -23.787 1.00 93.25 96 SER A N 1
ATOM 761 C CA . SER A 1 96 ? 6.341 -12.690 -24.894 1.00 93.25 96 SER A CA 1
ATOM 762 C C . SER A 1 96 ? 6.211 -11.246 -24.416 1.00 93.25 96 SER A C 1
ATOM 764 O O . SER A 1 96 ? 6.989 -10.397 -24.836 1.00 93.25 96 SER A O 1
ATOM 766 N N . GLU A 1 97 ? 5.293 -10.968 -23.491 1.00 89.75 97 GLU A N 1
ATOM 767 C CA . GLU A 1 97 ? 5.096 -9.615 -22.949 1.00 89.75 97 GLU A CA 1
ATOM 768 C C . GLU A 1 97 ? 6.306 -9.150 -22.130 1.00 89.75 97 GLU A C 1
ATOM 770 O O . GLU A 1 97 ? 6.729 -8.000 -22.229 1.00 89.75 97 GLU A O 1
ATOM 775 N N . LYS A 1 98 ? 6.921 -10.060 -21.366 1.00 92.62 98 LYS A N 1
ATOM 776 C CA . LYS A 1 98 ? 8.162 -9.773 -20.632 1.00 92.62 98 LYS A CA 1
ATOM 777 C C . LYS A 1 98 ? 9.335 -9.483 -21.567 1.00 92.62 98 LYS A C 1
ATOM 779 O O . LYS A 1 98 ? 10.111 -8.576 -21.276 1.00 92.62 98 LYS A O 1
ATOM 784 N N . LYS A 1 99 ? 9.456 -10.204 -22.689 1.00 93.81 99 LYS A N 1
ATOM 785 C CA . LYS A 1 99 ? 10.467 -9.912 -23.721 1.00 93.81 99 LYS A CA 1
ATOM 786 C C . LYS A 1 99 ? 10.250 -8.535 -24.346 1.00 93.81 99 LYS A C 1
ATOM 788 O O . LYS A 1 99 ? 11.188 -7.748 -24.363 1.00 93.81 99 LYS A O 1
ATOM 793 N N . ALA A 1 100 ? 9.016 -8.212 -24.734 1.00 91.88 100 ALA A N 1
ATOM 794 C CA . ALA A 1 100 ? 8.676 -6.901 -25.289 1.00 91.88 100 ALA A CA 1
ATOM 795 C C . ALA A 1 100 ? 8.986 -5.749 -24.312 1.00 91.88 100 ALA A C 1
ATOM 797 O O . ALA A 1 100 ? 9.482 -4.698 -24.713 1.00 91.88 100 ALA A O 1
ATOM 798 N N . PHE A 1 101 ? 8.758 -5.950 -23.010 1.00 93.44 101 PHE A N 1
ATOM 799 C CA . PHE A 1 101 ? 9.127 -4.969 -21.987 1.00 93.44 101 PHE A CA 1
ATOM 800 C C . PHE A 1 101 ? 10.645 -4.753 -21.884 1.00 93.44 101 PHE A C 1
ATOM 802 O O . PHE A 1 101 ? 11.096 -3.612 -21.801 1.00 93.44 101 PHE A O 1
ATOM 809 N N . ILE A 1 102 ? 11.439 -5.829 -21.924 1.00 93.38 102 ILE A N 1
ATOM 810 C CA . ILE A 1 102 ? 12.910 -5.743 -21.911 1.00 93.38 102 ILE A CA 1
ATOM 811 C C . ILE A 1 102 ? 13.426 -5.053 -23.179 1.00 93.38 102 ILE A C 1
ATOM 813 O O . ILE A 1 102 ? 14.309 -4.204 -23.088 1.00 93.38 102 ILE A O 1
ATOM 817 N N . GLU A 1 103 ? 12.862 -5.376 -24.344 1.0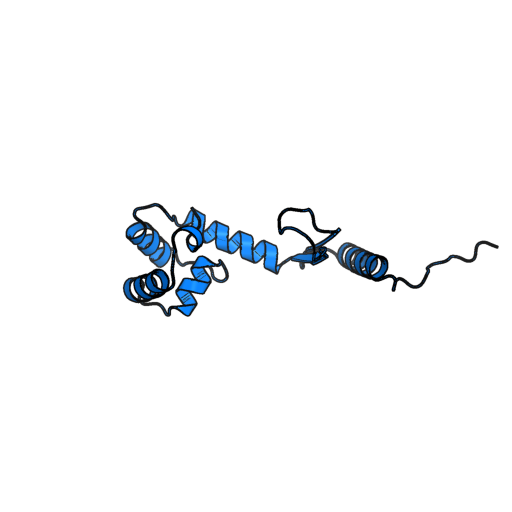0 93.56 103 GLU A N 1
ATOM 818 C CA . GLU A 1 103 ? 13.200 -4.728 -25.618 1.00 93.56 103 GLU A CA 1
ATOM 819 C C . GLU A 1 103 ? 12.906 -3.227 -25.579 1.00 93.56 103 GLU A C 1
ATOM 821 O O . GLU A 1 103 ? 13.750 -2.428 -25.978 1.00 93.56 103 GLU A O 1
ATOM 826 N N . CYS A 1 104 ? 11.761 -2.831 -25.017 1.00 91.50 104 CYS A N 1
ATOM 827 C CA . CYS A 1 104 ? 11.428 -1.423 -24.826 1.00 91.50 104 CYS A CA 1
ATOM 828 C C . CYS A 1 104 ? 12.444 -0.711 -23.913 1.00 91.50 104 CYS A C 1
ATOM 830 O O . CYS A 1 104 ? 12.924 0.366 -24.259 1.00 91.50 104 CYS A O 1
ATOM 832 N N . ILE A 1 105 ? 12.854 -1.327 -22.795 1.00 91.81 105 ILE A N 1
ATOM 833 C CA . ILE A 1 105 ? 13.919 -0.771 -21.939 1.00 91.81 105 ILE A CA 1
ATOM 834 C C . ILE A 1 105 ? 15.235 -0.635 -22.717 1.00 91.81 105 ILE A C 1
ATOM 836 O O . ILE A 1 105 ? 15.908 0.389 -22.611 1.00 91.81 105 ILE A O 1
ATOM 840 N N . ALA A 1 106 ? 15.614 -1.652 -23.493 1.00 91.25 106 ALA A N 1
ATOM 841 C CA . ALA A 1 106 ? 16.855 -1.642 -24.262 1.00 91.25 106 ALA A CA 1
ATOM 842 C C . ALA A 1 106 ? 16.866 -0.536 -25.332 1.00 91.25 106 ALA A C 1
ATOM 844 O O . ALA A 1 106 ? 17.892 0.120 -25.523 1.00 91.25 106 ALA A O 1
ATOM 845 N N . GLN A 1 107 ? 15.728 -0.299 -25.992 1.00 90.25 107 GLN A N 1
ATOM 846 C CA . GLN A 1 107 ? 15.553 0.792 -26.953 1.00 90.25 107 GLN A CA 1
ATOM 847 C C . GLN A 1 107 ? 15.699 2.161 -26.281 1.00 90.25 107 GLN A C 1
ATOM 849 O O . GLN A 1 107 ? 16.483 2.984 -26.747 1.00 90.25 107 GLN A O 1
ATOM 854 N N . GLU A 1 108 ? 15.026 2.379 -25.149 1.00 87.81 108 GLU A N 1
ATOM 855 C CA . GLU A 1 108 ? 15.090 3.646 -24.405 1.00 87.81 108 GLU A CA 1
ATOM 856 C C . GLU A 1 108 ? 16.488 3.949 -23.847 1.00 87.81 108 GLU A C 1
ATOM 858 O O . GLU A 1 108 ? 16.892 5.107 -23.749 1.00 87.81 108 GLU A O 1
ATOM 863 N N . LEU A 1 109 ? 17.254 2.913 -23.498 1.00 86.94 109 LEU A N 1
ATOM 864 C CA . LEU A 1 109 ? 18.643 3.051 -23.054 1.00 86.94 109 LEU A CA 1
ATOM 865 C C . LEU A 1 109 ? 19.645 3.171 -24.215 1.00 86.94 109 LEU A C 1
ATOM 867 O O . LEU A 1 109 ? 20.829 3.391 -23.961 1.00 86.94 109 LEU A O 1
ATOM 871 N N . GLY A 1 110 ? 19.206 3.016 -25.469 1.00 85.81 110 GLY A N 1
ATOM 872 C CA . GLY A 1 110 ? 20.085 3.023 -26.642 1.00 85.81 110 GLY A CA 1
ATOM 873 C C . GLY A 1 110 ? 21.049 1.832 -26.701 1.00 85.81 110 GLY A C 1
ATOM 874 O O . GLY A 1 110 ? 22.099 1.927 -27.329 1.00 85.81 110 GLY A O 1
ATOM 875 N N . VAL A 1 111 ? 20.711 0.726 -26.029 1.00 84.62 111 VAL A N 1
ATOM 876 C CA . VAL A 1 111 ? 21.523 -0.507 -25.955 1.00 84.62 111 VAL A CA 1
ATOM 877 C C . VAL A 1 111 ? 20.904 -1.671 -26.725 1.00 84.62 111 VAL A C 1
ATOM 879 O O . VAL A 1 111 ? 21.429 -2.780 -26.695 1.00 84.62 111 VAL A O 1
ATOM 882 N N . ALA A 1 112 ? 19.780 -1.441 -27.407 1.00 71.88 112 ALA A N 1
ATOM 883 C CA . ALA A 1 112 ? 19.263 -2.384 -28.383 1.00 71.88 112 ALA A CA 1
ATOM 884 C C . ALA A 1 112 ? 20.252 -2.457 -29.557 1.00 71.88 112 ALA A C 1
ATOM 886 O O . ALA A 1 112 ? 20.224 -1.623 -30.463 1.00 71.88 112 ALA A O 1
ATOM 887 N N . GLU A 1 113 ? 21.162 -3.432 -29.516 1.00 57.81 113 GLU A N 1
ATOM 888 C CA . GLU A 1 113 ? 21.998 -3.760 -30.665 1.00 57.81 113 GLU A CA 1
ATOM 889 C C . GLU A 1 113 ? 21.085 -4.107 -31.840 1.00 57.81 113 GLU A C 1
ATOM 891 O O . GLU A 1 113 ? 20.148 -4.901 -31.721 1.00 57.81 113 GLU A O 1
ATOM 896 N N . GLY A 1 114 ? 21.328 -3.447 -32.970 1.00 50.22 114 GLY A N 1
ATOM 897 C CA . GLY A 1 114 ? 20.477 -3.542 -34.136 1.00 50.22 114 GLY A CA 1
ATOM 898 C C . GLY A 1 114 ? 20.247 -4.988 -34.562 1.00 50.22 114 GLY A C 1
ATOM 899 O O . GLY A 1 114 ? 21.156 -5.659 -35.039 1.00 50.22 114 GLY A O 1
ATOM 900 N N . CYS A 1 115 ? 18.982 -5.401 -34.584 1.00 41.06 115 CYS A N 1
ATOM 901 C CA . CYS A 1 115 ? 18.510 -6.241 -35.679 1.00 41.06 115 CYS A CA 1
ATOM 902 C C . CYS A 1 115 ? 18.417 -5.377 -36.947 1.00 41.06 115 CYS A C 1
ATOM 904 O O . CYS A 1 115 ? 17.346 -5.209 -37.524 1.00 41.06 115 CYS A O 1
ATOM 906 N N . ASN A 1 116 ? 19.547 -4.817 -37.386 1.00 40.72 116 ASN A N 1
ATOM 907 C CA . ASN A 1 116 ? 19.686 -4.412 -38.773 1.00 40.72 116 ASN A CA 1
ATOM 908 C C . ASN A 1 116 ? 19.807 -5.717 -39.554 1.00 40.72 116 ASN A C 1
ATOM 910 O O . ASN A 1 116 ? 20.878 -6.314 -39.641 1.00 40.72 116 ASN A O 1
ATOM 914 N N . HIS A 1 117 ? 18.671 -6.202 -40.056 1.00 41.00 117 HIS A N 1
ATOM 915 C CA . HIS A 1 117 ? 18.675 -7.153 -41.155 1.00 41.00 117 HIS A CA 1
ATOM 916 C C . HIS A 1 117 ? 19.584 -6.599 -42.260 1.00 41.00 117 HIS A C 1
ATOM 918 O O . HIS A 1 117 ? 19.386 -5.455 -42.677 1.00 41.00 117 HIS A O 1
ATOM 924 N N . PRO A 1 118 ? 20.563 -7.370 -42.758 1.00 43.31 118 PRO A N 1
ATOM 925 C CA . PRO A 1 118 ? 21.222 -7.021 -43.996 1.00 43.31 118 PRO A CA 1
ATOM 926 C C . PRO A 1 118 ? 20.223 -7.325 -45.114 1.00 43.31 118 PRO A C 1
ATOM 928 O O . PRO A 1 118 ? 20.082 -8.467 -45.545 1.00 43.31 118 PRO A O 1
ATOM 931 N N . THR A 1 119 ? 19.476 -6.320 -45.557 1.00 43.28 119 THR A N 1
ATOM 932 C CA . THR A 1 119 ? 18.884 -6.356 -46.896 1.00 43.28 119 THR A CA 1
ATOM 933 C C . THR A 1 119 ? 19.889 -5.701 -47.825 1.00 43.28 119 THR A C 1
ATOM 935 O O . THR A 1 119 ? 20.238 -4.537 -47.619 1.00 43.28 119 THR A O 1
ATOM 938 N N . GLY A 1 120 ? 20.421 -6.521 -48.733 1.00 35.50 120 GLY A N 1
ATOM 939 C CA . GLY A 1 120 ? 21.447 -6.158 -49.708 1.00 35.50 120 GLY A CA 1
ATOM 940 C C . GLY A 1 120 ? 20.980 -5.216 -50.803 1.00 35.50 120 GLY A C 1
ATOM 941 O O . GLY A 1 120 ? 19.826 -4.734 -50.745 1.00 35.50 120 GLY A O 1
#

Radius of gyration: 20.86 Å; chains: 1; bounding box: 38×30×71 Å